Protein AF-A0AAW2GSY5-F1 (afdb_monomer_lite)

Secondary structure (DSSP, 8-state):
----GGGGTSS-TTT-HHHHHHHTT--------TTSTT----SS--TTSGGGG---

Structure (mmCIF, N/CA/C/O backbone):
data_AF-A0AAW2GSY5-F1
#
_entry.id   AF-A0AAW2GSY5-F1
#
loop_
_atom_site.group_PDB
_atom_site.id
_atom_site.type_symbol
_atom_site.label_atom_id
_atom_site.label_alt_id
_atom_site.label_comp_id
_atom_site.label_asym_id
_atom_site.label_entity_id
_atom_site.label_seq_id
_atom_site.pdbx_PDB_ins_code
_atom_site.Cartn_x
_atom_site.Cartn_y
_atom_site.Cartn_z
_atom_site.occupancy
_atom_site.B_iso_or_equiv
_atom_site.auth_seq_id
_atom_site.auth_comp_id
_atom_site.auth_asym_id
_atom_site.auth_atom_id
_atom_site.pdbx_PDB_model_num
ATOM 1 N N . MET A 1 1 ? 1.546 15.063 -5.024 1.00 48.34 1 MET A N 1
ATOM 2 C CA . MET A 1 1 ? 2.238 14.124 -4.117 1.00 48.34 1 MET A CA 1
ATOM 3 C C . MET A 1 1 ? 1.298 12.949 -3.904 1.00 48.34 1 MET A C 1
ATOM 5 O O . MET A 1 1 ? 0.222 13.167 -3.372 1.00 48.34 1 MET A O 1
ATOM 9 N N . ILE A 1 2 ? 1.624 11.757 -4.408 1.00 56.34 2 ILE A N 1
ATOM 10 C CA . ILE A 1 2 ? 0.877 10.539 -4.060 1.00 56.34 2 ILE A CA 1
ATOM 11 C C . ILE A 1 2 ? 1.528 10.031 -2.775 1.00 56.34 2 ILE A C 1
ATOM 13 O O . ILE A 1 2 ? 2.703 9.666 -2.799 1.00 56.34 2 ILE A O 1
ATOM 17 N N . ALA A 1 3 ? 0.810 10.112 -1.655 1.00 75.19 3 ALA A N 1
ATOM 18 C CA . ALA A 1 3 ? 1.267 9.535 -0.395 1.00 75.19 3 ALA A CA 1
ATOM 19 C C . ALA A 1 3 ? 1.338 8.001 -0.517 1.00 75.19 3 ALA A C 1
ATOM 21 O O . ALA A 1 3 ? 0.641 7.399 -1.339 1.00 75.19 3 ALA A O 1
ATOM 22 N N . SER A 1 4 ? 2.211 7.364 0.259 1.00 86.12 4 SER A N 1
ATOM 23 C CA . SER A 1 4 ? 2.265 5.905 0.377 1.00 86.12 4 SER A CA 1
ATOM 24 C C . SER A 1 4 ? 1.270 5.387 1.425 1.00 86.12 4 SER A C 1
ATOM 26 O O . SER A 1 4 ? 0.640 6.162 2.146 1.00 86.12 4 SER A O 1
ATOM 28 N N . SER A 1 5 ? 1.070 4.066 1.465 1.00 90.38 5 SER A N 1
ATOM 29 C CA . SER A 1 5 ? 0.093 3.415 2.351 1.00 90.38 5 SER A CA 1
ATOM 30 C C . SER A 1 5 ? 0.346 3.654 3.841 1.00 90.38 5 SER A C 1
ATOM 32 O O . SER A 1 5 ? -0.577 3.558 4.643 1.00 90.38 5 SER A O 1
ATOM 34 N N . ASP A 1 6 ? 1.586 3.956 4.215 1.00 89.19 6 ASP A N 1
ATOM 35 C CA . ASP A 1 6 ? 1.998 4.282 5.578 1.00 89.19 6 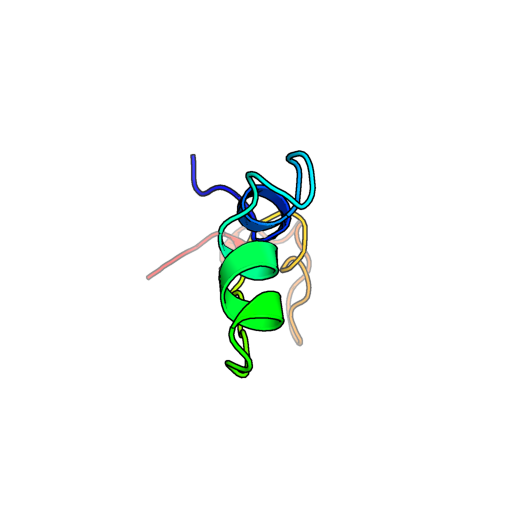ASP A CA 1
ATOM 36 C C . ASP A 1 6 ? 1.186 5.437 6.168 1.00 89.19 6 ASP A C 1
ATOM 38 O O . ASP A 1 6 ? 0.867 5.404 7.352 1.00 89.19 6 ASP A O 1
ATOM 42 N N . TYR A 1 7 ? 0.730 6.392 5.354 1.00 89.75 7 TYR A N 1
ATOM 43 C CA . TYR A 1 7 ? -0.113 7.495 5.828 1.00 89.75 7 TYR A CA 1
ATOM 44 C C . TYR A 1 7 ? -1.363 7.036 6.597 1.00 89.75 7 TYR A C 1
ATOM 46 O O . TYR A 1 7 ? -1.805 7.706 7.528 1.00 89.75 7 TYR A O 1
ATOM 54 N N . TRP A 1 8 ? -1.899 5.862 6.261 1.00 88.94 8 TRP A N 1
ATOM 55 C CA . TRP A 1 8 ? -3.079 5.299 6.915 1.00 88.94 8 TRP A CA 1
ATOM 56 C C . TRP A 1 8 ? -2.803 4.691 8.292 1.00 88.94 8 TRP A C 1
ATOM 58 O O . TRP A 1 8 ? -3.764 4.368 8.987 1.00 88.94 8 TRP A O 1
ATOM 68 N N . VAL A 1 9 ? -1.529 4.545 8.679 1.00 91.19 9 VAL A N 1
ATOM 69 C CA . VAL A 1 9 ? -1.064 3.903 9.925 1.00 91.19 9 VAL A CA 1
ATOM 70 C C . VAL A 1 9 ? -0.002 4.711 10.688 1.00 91.19 9 VAL A C 1
ATOM 72 O O . VAL A 1 9 ? 0.396 4.308 11.772 1.00 91.19 9 VAL A O 1
ATOM 75 N N . LEU A 1 10 ? 0.472 5.844 10.153 1.00 89.69 10 LEU A N 1
ATOM 76 C CA . LEU A 1 10 ? 1.546 6.654 10.757 1.00 89.69 10 LEU A CA 1
ATOM 77 C C . LEU A 1 10 ? 1.140 7.376 12.052 1.00 89.69 10 LEU A C 1
ATOM 79 O O . LEU A 1 10 ? 2.006 7.785 12.824 1.00 89.69 10 LEU A O 1
ATOM 83 N N . TYR A 1 11 ? -0.156 7.593 12.259 1.00 86.75 11 TYR A N 1
ATOM 84 C CA . TYR A 1 11 ? -0.670 8.254 13.455 1.00 86.75 11 TYR A CA 1
ATOM 85 C C . TYR A 1 11 ? -0.866 7.265 14.605 1.00 86.75 11 TYR A C 1
ATOM 87 O O . TYR A 1 11 ? -0.775 6.054 14.435 1.00 86.75 11 TYR A O 1
ATOM 95 N N . ASP A 1 12 ? -1.162 7.809 15.785 1.00 89.62 12 ASP A N 1
ATOM 96 C CA . ASP A 1 12 ? -1.589 7.021 16.940 1.00 89.62 12 ASP A CA 1
ATOM 97 C C . ASP A 1 12 ? -2.689 6.001 16.555 1.00 89.62 12 ASP A C 1
ATOM 99 O O . ASP A 1 12 ? -3.591 6.377 15.795 1.00 89.62 12 ASP A O 1
ATOM 103 N N . PRO A 1 13 ? -2.662 4.758 17.082 1.00 89.12 13 PRO A N 1
ATOM 104 C CA . PRO A 1 13 ? -3.673 3.722 16.840 1.00 89.12 13 PRO A CA 1
ATOM 105 C C . PRO A 1 13 ? -5.127 4.201 16.938 1.00 89.12 13 PRO A C 1
ATOM 107 O O . PRO A 1 13 ? -5.962 3.814 16.126 1.00 89.12 13 PRO A O 1
ATOM 110 N N . SER A 1 14 ? -5.423 5.118 17.865 1.00 89.19 14 SER A N 1
ATOM 111 C CA . SER A 1 14 ? -6.769 5.685 18.049 1.00 89.19 14 SER A CA 1
ATOM 112 C C . SER A 1 14 ? -7.185 6.702 16.975 1.00 89.19 14 SER A C 1
ATOM 114 O O . SER A 1 14 ? -8.318 7.185 16.974 1.00 89.19 14 SER A O 1
ATOM 116 N N . LYS A 1 15 ? -6.269 7.070 16.074 1.00 88.62 15 LYS A N 1
ATOM 117 C CA . LYS A 1 15 ? -6.441 8.113 15.051 1.00 88.62 15 LYS A CA 1
ATOM 118 C C . LYS A 1 15 ? -6.103 7.639 13.638 1.00 88.62 15 LYS A C 1
ATOM 120 O O . LYS A 1 15 ? -6.453 8.335 12.685 1.00 88.62 15 LYS A O 1
ATOM 125 N N . CYS A 1 16 ? -5.443 6.492 13.467 1.00 91.19 16 CYS A N 1
ATOM 126 C CA . CYS A 1 16 ? -5.245 5.898 12.147 1.00 91.19 16 CYS A CA 1
ATOM 127 C C . CYS A 1 16 ? -6.506 5.178 11.670 1.00 91.19 16 CYS A C 1
ATOM 129 O O . CYS A 1 16 ? -6.985 4.243 12.304 1.00 91.19 16 CYS A O 1
ATOM 131 N N . LEU A 1 17 ? -7.015 5.575 10.501 1.00 91.81 17 LEU A N 1
ATOM 132 C CA . LEU A 1 17 ? -8.224 4.984 9.924 1.00 91.81 17 LEU A CA 1
ATOM 133 C C . LEU A 1 17 ? -8.096 3.468 9.729 1.00 91.81 17 LEU 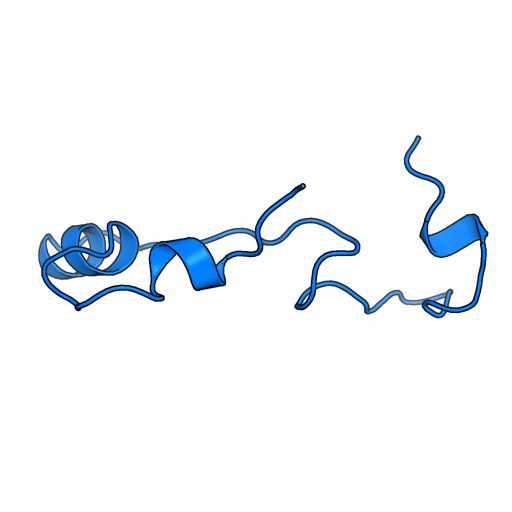A C 1
ATOM 135 O O . LEU A 1 17 ? -9.041 2.740 10.014 1.00 91.81 17 LEU A O 1
ATOM 139 N N . ALA A 1 18 ? -6.938 2.989 9.263 1.00 92.75 18 ALA A N 1
ATOM 140 C CA . ALA A 1 18 ? -6.726 1.558 9.062 1.00 92.75 18 ALA A CA 1
ATOM 141 C C . ALA A 1 18 ? -6.814 0.778 10.384 1.00 92.75 18 ALA A C 1
ATOM 143 O O . ALA A 1 18 ? -7.379 -0.310 10.417 1.00 92.75 18 ALA A O 1
ATOM 144 N N . CYS A 1 19 ? -6.317 1.365 11.472 1.00 93.75 19 CYS A N 1
ATOM 145 C CA . CYS A 1 19 ? -6.368 0.784 12.810 1.00 93.75 19 CYS A CA 1
ATOM 146 C C . CYS A 1 19 ? -7.802 0.766 13.350 1.00 93.75 19 CYS A C 1
ATOM 148 O O . CYS A 1 19 ? -8.284 -0.274 13.778 1.00 93.75 19 CYS A O 1
ATOM 150 N N . LEU A 1 20 ? -8.527 1.883 13.220 1.00 95.56 20 LEU A N 1
ATOM 151 C CA . LEU A 1 20 ? -9.925 1.983 13.646 1.00 95.56 20 LEU A CA 1
ATOM 152 C C . LEU A 1 20 ? -10.838 0.990 12.913 1.00 95.56 20 LEU A C 1
ATOM 154 O O . LEU A 1 20 ? -11.748 0.428 13.515 1.00 95.56 20 LEU A O 1
ATOM 158 N N . LEU A 1 21 ? -10.610 0.766 11.616 1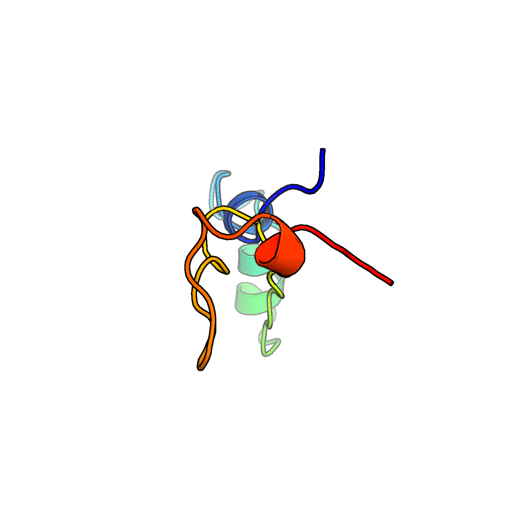.00 95.44 21 LEU A N 1
ATOM 159 C CA . LEU A 1 21 ? -11.359 -0.227 10.844 1.00 95.44 21 LEU A CA 1
ATOM 160 C C . LEU A 1 21 ? -11.008 -1.659 11.272 1.00 95.44 21 LEU A C 1
ATOM 162 O O . LEU A 1 21 ? -11.908 -2.484 11.414 1.00 95.44 21 LEU A O 1
ATOM 166 N N . ALA A 1 22 ? -9.732 -1.947 11.531 1.00 95.69 22 ALA A N 1
ATOM 167 C CA . ALA A 1 22 ? -9.317 -3.250 12.042 1.00 95.69 22 ALA A CA 1
ATOM 168 C C . ALA A 1 22 ? -9.929 -3.542 13.428 1.00 95.69 22 ALA A C 1
ATOM 170 O O . ALA A 1 22 ? -10.453 -4.634 13.643 1.00 95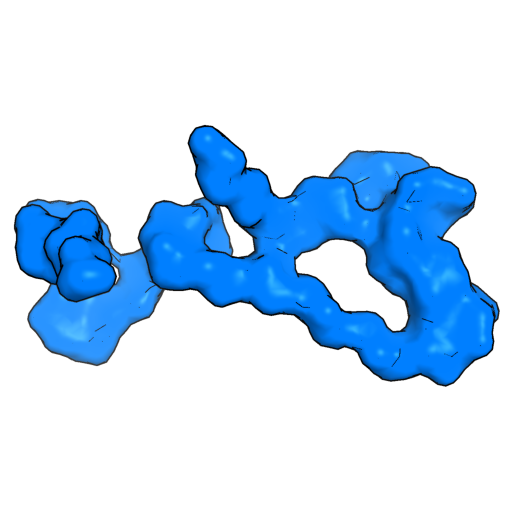.69 22 ALA A O 1
ATOM 171 N N . ASP A 1 23 ? -9.963 -2.553 14.327 1.00 95.88 23 ASP A N 1
ATOM 172 C CA . ASP A 1 23 ? -10.575 -2.671 15.661 1.00 95.88 23 ASP A CA 1
ATOM 173 C C . ASP A 1 23 ? -12.089 -2.941 15.600 1.00 95.88 23 ASP A C 1
ATOM 175 O O . ASP A 1 23 ? -12.655 -3.569 16.495 1.00 95.88 23 ASP A O 1
ATOM 179 N N . GLN A 1 24 ? -12.755 -2.503 14.529 1.00 96.81 24 GLN A N 1
ATOM 180 C CA . GLN A 1 24 ? -14.171 -2.785 14.266 1.00 96.81 24 GLN A CA 1
ATOM 181 C C . GLN A 1 24 ? -14.403 -4.137 13.564 1.00 96.81 24 GLN A C 1
ATOM 183 O O . GLN A 1 24 ? -15.536 -4.457 13.206 1.00 96.81 24 GLN A O 1
ATOM 188 N N . GLY A 1 25 ? -13.354 -4.941 13.366 1.00 96.81 25 GLY A N 1
ATOM 189 C CA . GLY A 1 25 ? -13.440 -6.285 12.793 1.00 96.81 25 GLY A CA 1
ATOM 190 C C . GLY A 1 25 ? -13.471 -6.337 11.263 1.00 96.81 25 GLY A C 1
ATOM 191 O O . GLY A 1 25 ? -13.830 -7.374 10.706 1.00 96.81 25 GLY A O 1
ATOM 192 N N . TYR A 1 26 ? -13.112 -5.250 10.571 1.00 97.44 26 TYR A N 1
ATOM 193 C CA . TYR A 1 26 ? -12.969 -5.262 9.114 1.00 97.44 26 TYR A CA 1
ATOM 194 C C . TYR A 1 26 ? -11.619 -5.850 8.690 1.00 97.44 26 TYR A C 1
ATOM 196 O O . TYR A 1 26 ? -10.602 -5.648 9.351 1.00 97.44 26 TYR A O 1
ATOM 204 N N . ASP A 1 27 ? -11.598 -6.513 7.534 1.00 97.25 27 ASP A N 1
ATOM 205 C CA . ASP A 1 27 ? -10.354 -6.866 6.848 1.00 97.25 27 ASP A CA 1
ATOM 206 C C . ASP A 1 27 ? -9.858 -5.660 6.033 1.00 97.25 27 ASP A C 1
ATOM 208 O O . ASP A 1 27 ? -10.528 -5.196 5.103 1.00 97.25 27 ASP A O 1
ATOM 212 N N . VAL A 1 28 ? -8.714 -5.096 6.423 1.00 95.69 28 VAL A N 1
ATOM 213 C CA . VAL A 1 28 ? -8.241 -3.793 5.936 1.00 95.69 28 VAL A CA 1
ATOM 214 C C . VAL A 1 28 ? -7.096 -3.966 4.946 1.00 95.69 28 VAL A C 1
ATOM 216 O O . VAL A 1 28 ? -6.000 -4.398 5.294 1.00 95.69 28 VAL A O 1
ATOM 219 N N . TRP A 1 29 ? -7.325 -3.515 3.713 1.00 94.62 29 TRP A N 1
ATOM 220 C CA . TRP A 1 29 ? -6.333 -3.519 2.640 1.00 94.62 29 TRP A CA 1
ATOM 221 C C . TRP A 1 29 ? -5.942 -2.090 2.278 1.00 94.62 29 TRP A C 1
ATOM 223 O O . TRP A 1 29 ? -6.789 -1.279 1.904 1.00 94.62 29 TRP A O 1
ATOM 233 N N . VAL A 1 30 ? -4.645 -1.779 2.344 1.00 93.12 30 VAL A N 1
ATOM 234 C CA . VAL A 1 30 ? -4.128 -0.444 2.019 1.00 93.12 30 VAL A CA 1
ATOM 235 C C . VAL A 1 30 ? -3.208 -0.521 0.806 1.00 93.12 30 VAL A C 1
ATOM 237 O O . VAL A 1 30 ? -2.093 -1.037 0.867 1.00 93.12 30 VAL A O 1
ATOM 240 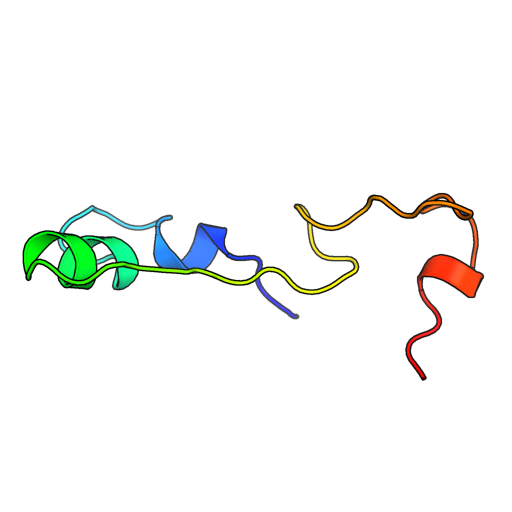N N . GLY A 1 31 ? -3.695 -0.012 -0.324 1.00 90.62 31 GLY A N 1
ATOM 241 C CA . GLY A 1 31 ? -2.990 -0.077 -1.599 1.00 90.62 31 GLY A CA 1
ATOM 242 C C . GLY A 1 31 ? -1.794 0.872 -1.687 1.00 90.62 31 GLY A C 1
ATOM 243 O O . GLY A 1 31 ? -1.810 1.985 -1.164 1.00 90.62 31 GLY A O 1
ATOM 244 N N . ASN A 1 32 ? -0.773 0.444 -2.429 1.00 91.19 32 ASN A N 1
ATOM 245 C CA . ASN A 1 32 ? 0.328 1.293 -2.869 1.00 91.19 32 ASN A CA 1
ATOM 246 C C . ASN A 1 32 ? 0.310 1.426 -4.391 1.00 91.19 32 ASN A C 1
ATOM 248 O O . ASN A 1 32 ? 0.012 0.476 -5.115 1.00 91.19 32 ASN A O 1
ATOM 252 N N . MET A 1 33 ? 0.652 2.615 -4.879 1.00 89.81 33 MET A N 1
ATOM 253 C CA . MET A 1 33 ? 0.716 2.890 -6.310 1.00 89.81 33 MET A CA 1
ATOM 254 C C . MET A 1 33 ? 2.158 2.771 -6.805 1.00 89.81 33 MET A C 1
ATOM 256 O O . MET A 1 33 ? 3.095 3.153 -6.098 1.00 89.81 33 MET A O 1
ATOM 260 N N . ARG A 1 34 ? 2.338 2.270 -8.037 1.00 90.94 34 ARG A N 1
ATOM 261 C CA . ARG A 1 34 ? 3.651 2.181 -8.702 1.00 90.94 34 ARG A CA 1
ATOM 262 C C . ARG A 1 34 ? 4.430 3.487 -8.531 1.00 90.94 34 ARG A C 1
ATOM 264 O O . ARG A 1 34 ? 3.891 4.564 -8.765 1.00 90.94 34 ARG A O 1
ATOM 271 N N . GLY A 1 35 ? 5.699 3.359 -8.154 1.00 88.31 35 GLY A N 1
ATOM 272 C CA . GLY A 1 35 ? 6.636 4.469 -8.015 1.00 88.31 35 GLY A CA 1
ATOM 273 C C . GLY A 1 35 ? 6.691 5.107 -6.627 1.00 88.31 35 GLY A C 1
ATOM 274 O O . GLY A 1 35 ? 7.664 5.809 -6.335 1.00 88.31 35 GLY A O 1
ATOM 275 N N . ASN A 1 36 ? 5.723 4.838 -5.744 1.00 89.06 36 ASN A N 1
ATOM 276 C CA . ASN A 1 36 ? 5.810 5.282 -4.352 1.00 89.06 36 ASN A CA 1
ATOM 277 C C . ASN A 1 36 ? 6.893 4.503 -3.575 1.00 89.06 36 ASN A C 1
ATOM 279 O O . ASN A 1 36 ? 7.490 3.570 -4.107 1.00 89.06 36 ASN A O 1
ATOM 283 N N . SER A 1 37 ? 7.180 4.890 -2.330 1.00 89.25 37 SER A N 1
ATOM 284 C CA . SER A 1 37 ? 8.282 4.332 -1.525 1.00 89.25 37 SER A CA 1
ATOM 285 C C . SER A 1 37 ? 8.280 2.802 -1.409 1.00 89.25 37 SER A C 1
ATOM 287 O O . SER A 1 37 ? 9.354 2.208 -1.365 1.00 89.25 37 SER A O 1
ATOM 289 N N . TYR A 1 38 ? 7.104 2.165 -1.429 1.00 89.88 38 TYR A N 1
ATOM 290 C CA . TYR A 1 38 ? 6.948 0.715 -1.264 1.00 89.88 38 TYR A CA 1
ATOM 291 C C . TYR A 1 38 ? 6.721 -0.044 -2.584 1.00 89.88 38 TYR A C 1
ATOM 293 O O . TYR A 1 38 ? 6.758 -1.271 -2.601 1.00 89.88 38 TYR A O 1
ATOM 301 N N . CYS A 1 39 ? 6.537 0.651 -3.713 1.00 91.19 39 CYS A N 1
ATOM 302 C CA . CYS A 1 39 ? 6.247 0.040 -5.016 1.00 91.19 39 CYS A CA 1
ATOM 303 C C . CYS A 1 39 ? 7.258 0.442 -6.099 1.00 91.19 39 CYS A C 1
ATOM 305 O O . CYS A 1 39 ? 6.892 0.957 -7.161 1.00 91.19 39 CYS A O 1
ATOM 307 N N . ARG A 1 40 ? 8.546 0.179 -5.839 1.00 92.94 40 ARG A N 1
ATOM 308 C CA . ARG A 1 40 ? 9.668 0.466 -6.758 1.00 92.94 40 ARG A CA 1
ATOM 309 C C . ARG A 1 40 ? 10.256 -0.751 -7.484 1.00 92.94 40 ARG A C 1
ATOM 311 O O . ARG A 1 40 ? 11.292 -0.633 -8.131 1.00 92.94 40 ARG A O 1
ATOM 318 N N . SER A 1 41 ? 9.605 -1.908 -7.394 1.00 93.38 41 SER A N 1
ATOM 319 C CA . SER A 1 41 ? 10.034 -3.130 -8.085 1.00 93.38 41 SER A CA 1
ATOM 320 C C . SER A 1 41 ? 9.310 -3.307 -9.421 1.00 93.38 41 SER A C 1
ATOM 322 O O . SER A 1 41 ? 8.127 -2.986 -9.539 1.00 93.38 41 SER A O 1
ATOM 324 N N . HIS A 1 42 ? 10.018 -3.814 -10.430 1.00 94.00 42 HIS A N 1
ATOM 325 C CA . HIS A 1 42 ? 9.467 -4.149 -11.742 1.00 94.00 42 HIS A CA 1
ATOM 326 C C . HIS A 1 42 ? 10.268 -5.303 -12.366 1.00 94.00 42 HIS A C 1
ATOM 328 O O . HIS A 1 42 ? 11.478 -5.388 -12.187 1.00 94.00 42 HIS A O 1
ATOM 334 N N . THR A 1 43 ? 9.608 -6.186 -13.122 1.00 95.50 43 THR A N 1
ATOM 335 C CA . THR A 1 43 ? 10.215 -7.417 -13.674 1.00 95.50 43 THR A CA 1
ATOM 336 C C . THR A 1 43 ? 11.318 -7.147 -14.698 1.00 95.50 43 THR A C 1
ATOM 338 O O . THR A 1 43 ? 12.360 -7.786 -14.671 1.00 95.50 43 THR A O 1
ATOM 341 N N . ASN A 1 44 ? 11.097 -6.171 -15.584 1.00 95.19 44 ASN A N 1
ATOM 342 C CA . ASN A 1 44 ? 11.994 -5.873 -16.712 1.00 95.19 44 ASN A CA 1
ATOM 343 C C . ASN A 1 44 ? 12.741 -4.530 -16.597 1.00 95.19 44 ASN A C 1
ATOM 345 O O . ASN A 1 44 ? 13.435 -4.132 -17.530 1.00 95.19 44 ASN A O 1
ATOM 349 N N . MET A 1 45 ? 12.532 -3.761 -15.524 1.00 94.19 45 MET A N 1
ATOM 350 C CA . MET A 1 45 ? 13.006 -2.374 -15.432 1.00 94.19 45 MET A CA 1
ATOM 351 C C . MET A 1 45 ? 13.461 -2.056 -14.014 1.00 94.19 45 MET A C 1
ATOM 353 O O . MET A 1 45 ? 12.877 -2.530 -13.048 1.00 94.19 45 MET A O 1
ATOM 357 N N . THR A 1 46 ? 14.476 -1.208 -13.895 1.00 94.56 46 THR A N 1
ATOM 358 C CA . THR A 1 46 ? 14.907 -0.640 -12.615 1.00 94.56 46 THR A CA 1
ATOM 359 C C . THR A 1 46 ? 14.389 0.789 -12.484 1.00 94.56 46 THR A C 1
ATOM 361 O O . THR A 1 46 ? 14.044 1.425 -13.480 1.00 94.56 46 THR A O 1
ATOM 364 N N . VAL A 1 47 ? 14.401 1.332 -11.266 1.00 94.31 47 VAL A N 1
ATOM 365 C CA . VAL A 1 47 ? 14.038 2.737 -10.991 1.00 94.31 47 VAL A CA 1
ATOM 366 C C . VAL A 1 47 ? 14.916 3.763 -11.714 1.00 94.31 47 VAL A C 1
ATOM 368 O O . VAL A 1 47 ? 14.543 4.927 -11.809 1.00 94.31 47 VAL A O 1
ATOM 371 N N . TYR A 1 48 ? 16.073 3.351 -12.233 1.00 95.06 48 TYR A N 1
ATOM 372 C CA . TYR A 1 48 ? 16.965 4.208 -13.013 1.00 95.06 48 TYR A CA 1
ATOM 373 C C . TYR A 1 48 ? 16.586 4.257 -14.499 1.00 95.06 48 TYR A C 1
ATOM 375 O O . TYR A 1 48 ? 17.060 5.127 -15.224 1.00 95.06 48 TYR A O 1
ATOM 383 N N . ASN A 1 49 ? 15.730 3.343 -14.973 1.00 95.19 49 ASN A N 1
ATOM 384 C CA . ASN A 1 49 ? 15.235 3.366 -16.343 1.00 95.19 49 ASN A CA 1
ATOM 385 C C . ASN A 1 49 ? 14.137 4.440 -16.480 1.00 95.19 49 ASN A C 1
ATOM 387 O O . ASN A 1 49 ? 13.114 4.328 -15.805 1.00 95.19 49 ASN A O 1
ATOM 391 N N . PRO A 1 50 ? 14.258 5.432 -17.383 1.00 93.94 50 PRO A N 1
ATOM 392 C CA . PRO A 1 50 ? 13.223 6.451 -17.575 1.00 93.94 50 PRO A CA 1
ATOM 393 C C . PRO A 1 50 ? 11.837 5.876 -17.896 1.00 93.94 50 PRO A C 1
ATOM 395 O O . PRO A 1 50 ? 10.827 6.435 -17.476 1.00 93.94 50 PRO A O 1
ATOM 398 N N . LYS A 1 51 ? 11.774 4.723 -18.581 1.00 93.81 51 LYS A N 1
ATOM 399 C CA . LYS A 1 51 ? 10.515 4.030 -18.900 1.00 93.81 51 LYS A CA 1
ATOM 400 C C . LYS A 1 51 ? 9.784 3.517 -17.659 1.00 93.81 51 LYS A C 1
ATOM 402 O O . LYS A 1 51 ? 8.567 3.383 -17.703 1.00 93.81 51 LYS A O 1
ATOM 407 N N . PHE A 1 52 ? 10.488 3.281 -16.549 1.00 93.56 52 PHE A N 1
ATOM 408 C CA . PHE A 1 52 ? 9.869 2.905 -15.274 1.00 93.56 52 PHE A CA 1
ATOM 409 C C . PHE A 1 52 ? 8.871 3.977 -14.798 1.00 93.56 52 PHE A C 1
ATOM 411 O O . PHE A 1 52 ? 7.815 3.657 -14.251 1.00 93.56 52 PHE A O 1
ATOM 418 N N . TRP A 1 53 ? 9.186 5.250 -15.057 1.00 92.50 53 TRP A N 1
ATOM 419 C CA . TRP A 1 53 ? 8.407 6.417 -14.634 1.00 92.50 53 TRP A CA 1
ATOM 420 C C . TRP A 1 53 ? 7.443 6.938 -15.703 1.00 92.50 53 TRP A C 1
ATOM 422 O O . TRP A 1 53 ? 6.765 7.937 -15.480 1.00 92.50 53 TRP A O 1
ATOM 432 N N . GLN A 1 54 ? 7.363 6.283 -16.861 1.00 92.38 54 GLN A N 1
ATOM 433 C CA . GLN A 1 54 ? 6.407 6.639 -17.906 1.00 92.38 54 GLN A CA 1
ATOM 434 C C . GLN A 1 54 ? 5.061 5.974 -17.605 1.00 92.38 54 GLN A C 1
ATOM 436 O O . GLN A 1 54 ? 4.804 4.824 -17.960 1.00 92.38 54 GLN A O 1
ATOM 441 N N . TYR A 1 55 ? 4.206 6.705 -16.892 1.00 84.50 55 TYR A N 1
ATOM 442 C CA . TYR A 1 55 ? 2.796 6.366 -16.723 1.00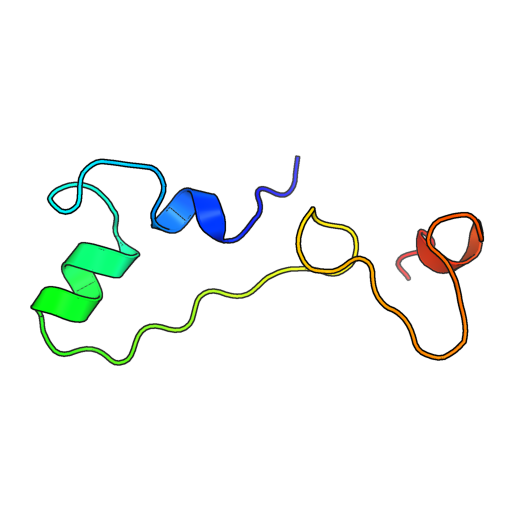 84.50 55 TYR A CA 1
ATOM 443 C C . TYR A 1 55 ? 2.072 6.701 -18.040 1.00 84.50 55 TYR A C 1
ATOM 445 O O . TYR A 1 55 ? 2.303 7.770 -18.598 1.00 84.50 55 TYR A O 1
ATOM 453 N N . ARG A 1 56 ? 1.294 5.752 -18.573 1.00 76.31 56 ARG A N 1
ATOM 454 C CA . ARG A 1 56 ? 0.465 5.959 -19.771 1.00 76.31 56 ARG A CA 1
ATOM 455 C C . ARG A 1 56 ? -0.731 6.843 -19.465 1.00 76.31 56 ARG A C 1
ATOM 457 O O . ARG A 1 56 ? -1.236 6.725 -18.327 1.00 76.31 56 ARG A O 1
#

InterPro domains:
  IPR029058 Alpha/Beta hydrolase fold [G3DSA:3.40.50.1820] (1-56)
  IPR029058 Alpha/Beta hydrolase fold [SSF53474] (4-51)

Radius of gyration: 14.93 Å; chains: 1; bounding box: 31×22×38 Å

Foldseek 3Di:
DDDAQCQQVVDDLVPRPQSVCVVVVDDGDGDGDAPPPVHQDDDPDHPPDPVSVDDD

Organism: NCBI:txid286306

pLDDT: mean 90.25, std 8.47, range [48.34, 97.44]

Sequence (56 aa):
MIASSDYWVLYDPSKCLACLLADQGYDVWVGNMRGNSYCRSHTNMTVYNPKFWQYR